Protein AF-A0A415QJR1-F1 (afdb_monomer_lite)

Foldseek 3Di:
DQLVVCCVVPVDDSVVLVVDDPVVVVVSVVVVVVVVVVVCCVVVNPPDDDPFWDWDWDQDPVPRDTDIDTHGDDPPPPD

Sequence (79 aa):
MFLVNVREAFGYTHEQTLNSSYALIMGMLQEYTYMCNERNRILYGDEDEDEGYEWVELVDFTTGEPRRYRKYMDAKSRI

Organism: NCBI:txid544645

Radius of gyration: 24.49 Å; chains: 1; bounding box: 50×19×66 Å

pLDDT: mean 79.86, std 12.76, range [41.09, 93.25]

Secondary structure (DSSP, 8-state):
-HHHHHHHHH---HHHHHTS-HHHHHHHHHHHHHHHHHHHHHHH--SSS-SSEEEEEEE-TTT--EEEEEEEPPGGG--

Structure (mmCIF, N/CA/C/O backbone):
data_AF-A0A415QJR1-F1
#
_entry.id   AF-A0A415QJR1-F1
#
loop_
_atom_site.group_PDB
_atom_site.id
_atom_site.type_symbol
_atom_site.label_atom_id
_atom_site.label_alt_id
_atom_site.label_comp_id
_atom_site.label_asym_id
_atom_site.label_entity_id
_atom_site.label_seq_id
_atom_site.pdbx_PDB_ins_code
_atom_site.Cartn_x
_atom_site.Cartn_y
_atom_site.Cartn_z
_atom_site.occupancy
_atom_site.B_iso_or_equiv
_atom_site.auth_seq_id
_atom_site.auth_comp_id
_atom_site.auth_asym_id
_atom_site.auth_atom_id
_atom_site.pdbx_PDB_model_num
ATOM 1 N N . MET A 1 1 ? 3.631 1.131 6.981 1.00 79.19 1 MET A N 1
ATOM 2 C CA . MET A 1 1 ? 3.049 -0.129 7.505 1.00 79.19 1 MET A CA 1
ATOM 3 C C . MET A 1 1 ? 1.557 0.113 7.699 1.00 79.19 1 MET A C 1
ATOM 5 O O . MET A 1 1 ? 1.228 1.043 8.419 1.00 79.19 1 MET A O 1
ATOM 9 N N . PHE A 1 2 ? 0.670 -0.664 7.065 1.00 83.75 2 PHE A N 1
ATOM 10 C CA . PHE A 1 2 ? -0.781 -0.385 7.001 1.00 83.75 2 PHE A CA 1
ATOM 11 C C . PHE A 1 2 ? -1.426 -0.009 8.351 1.00 83.75 2 PHE A C 1
ATOM 13 O O . PHE A 1 2 ? -2.003 1.067 8.469 1.00 83.75 2 PHE A O 1
ATOM 20 N N . LEU A 1 3 ? -1.271 -0.840 9.388 1.00 87.00 3 LEU A N 1
ATOM 21 C CA . LEU A 1 3 ? -1.919 -0.612 10.691 1.00 87.00 3 LEU A CA 1
ATOM 22 C C . LEU A 1 3 ? -1.429 0.658 11.408 1.00 87.00 3 LEU A C 1
ATOM 24 O O . LEU A 1 3 ? -2.202 1.307 12.107 1.00 87.00 3 LEU A O 1
ATOM 28 N N . VAL A 1 4 ? -0.165 1.039 11.206 1.00 86.31 4 VAL A N 1
ATOM 29 C CA . VAL A 1 4 ? 0.393 2.285 11.754 1.00 86.31 4 VAL A CA 1
ATOM 30 C C . VAL A 1 4 ? -0.237 3.489 11.058 1.00 86.31 4 VAL A C 1
ATOM 32 O O . VAL A 1 4 ? -0.678 4.413 11.729 1.00 86.31 4 VAL A O 1
ATOM 35 N N . ASN A 1 5 ? -0.380 3.430 9.733 1.00 85.06 5 ASN A N 1
ATOM 36 C CA . ASN A 1 5 ? -0.986 4.508 8.956 1.00 85.06 5 ASN A CA 1
ATOM 37 C C . ASN A 1 5 ? -2.468 4.707 9.320 1.00 85.06 5 ASN A C 1
ATOM 39 O O . ASN A 1 5 ? -2.928 5.839 9.427 1.00 85.06 5 ASN A O 1
ATOM 43 N N . VAL A 1 6 ? -3.222 3.625 9.553 1.00 86.25 6 VAL A N 1
ATOM 44 C CA . VAL A 1 6 ? -4.628 3.726 9.992 1.00 86.25 6 VAL A CA 1
ATOM 45 C C . VAL A 1 6 ? -4.725 4.325 11.397 1.00 86.25 6 VAL A C 1
ATOM 47 O O . VAL A 1 6 ? -5.582 5.173 11.650 1.00 86.25 6 VAL A O 1
ATOM 50 N N . ARG A 1 7 ? -3.817 3.935 12.300 1.00 89.12 7 ARG A N 1
ATOM 51 C CA . ARG A 1 7 ? -3.716 4.532 13.635 1.00 89.12 7 ARG A CA 1
ATOM 52 C C . ARG A 1 7 ? -3.399 6.024 13.574 1.00 89.12 7 ARG A C 1
ATOM 54 O O . ARG A 1 7 ? -3.974 6.779 14.346 1.00 89.12 7 ARG A O 1
ATOM 61 N N . GLU A 1 8 ? -2.506 6.453 12.692 1.00 87.69 8 GLU A N 1
ATOM 62 C CA . GLU A 1 8 ? -2.163 7.871 12.531 1.00 87.69 8 GLU A CA 1
ATOM 63 C C . GLU A 1 8 ? -3.298 8.678 11.887 1.00 87.69 8 GLU A C 1
ATOM 65 O O . GLU A 1 8 ? -3.573 9.790 12.327 1.00 87.69 8 GLU A O 1
ATOM 70 N N . ALA A 1 9 ? -3.999 8.115 10.898 1.00 86.81 9 ALA A N 1
ATOM 71 C CA . ALA A 1 9 ? -5.076 8.805 10.189 1.00 86.81 9 ALA A CA 1
ATOM 72 C C . ALA A 1 9 ? -6.369 8.933 11.015 1.00 86.81 9 ALA A C 1
ATOM 74 O O . ALA A 1 9 ? -7.004 9.986 11.009 1.00 86.81 9 ALA A O 1
ATOM 75 N N . PHE A 1 10 ? -6.767 7.870 11.723 1.00 86.50 10 PHE A N 1
ATOM 76 C CA . PHE A 1 10 ? -8.054 7.803 12.433 1.00 86.50 10 PHE A CA 1
ATOM 77 C C . PHE A 1 10 ? -7.930 7.731 13.958 1.00 86.50 10 PHE A C 1
ATOM 79 O O . PHE A 1 10 ? -8.939 7.785 14.659 1.00 86.50 10 PHE A O 1
ATOM 86 N N . GLY A 1 11 ? -6.721 7.573 14.499 1.00 90.06 11 GLY A N 1
ATOM 87 C CA . GLY A 1 11 ? -6.510 7.369 15.935 1.00 90.06 11 GLY A CA 1
ATOM 88 C C . GLY A 1 11 ? -6.883 5.968 16.427 1.00 90.06 11 GLY A C 1
ATOM 89 O O . GLY A 1 11 ? -6.918 5.736 17.635 1.00 90.06 11 GLY A O 1
ATOM 90 N N . TYR A 1 12 ? -7.175 5.027 15.525 1.00 90.44 12 TYR A N 1
ATOM 91 C CA . TYR A 1 12 ? -7.634 3.689 15.894 1.00 90.44 12 TYR A CA 1
ATOM 92 C C . TYR A 1 12 ? -6.516 2.820 16.458 1.00 90.44 12 TYR A C 1
ATOM 94 O O . TYR A 1 12 ? -5.368 2.850 16.012 1.00 90.44 12 TYR A O 1
ATOM 102 N N . THR A 1 13 ? -6.864 1.980 17.431 1.00 91.25 13 THR A N 1
ATOM 103 C CA . THR A 1 13 ? -5.980 0.889 17.835 1.00 91.25 13 THR A CA 1
ATOM 104 C C . THR A 1 13 ? -5.907 -0.167 16.728 1.00 91.25 13 THR A C 1
ATOM 106 O O . THR A 1 13 ? -6.737 -0.223 15.815 1.00 91.25 13 THR A O 1
ATOM 109 N N . HIS A 1 14 ? -4.902 -1.038 16.805 1.00 88.81 14 HIS A N 1
ATOM 110 C CA . HIS A 1 14 ? -4.729 -2.112 15.825 1.00 88.81 14 HIS A CA 1
ATOM 111 C C . HIS A 1 14 ? -5.947 -3.050 15.825 1.00 88.81 14 HIS A C 1
ATOM 113 O O . HIS A 1 14 ? -6.443 -3.427 14.769 1.00 88.81 14 HIS A O 1
ATOM 119 N N . GLU A 1 15 ? -6.481 -3.356 17.006 1.00 91.31 15 GLU A N 1
ATOM 120 C CA . GLU A 1 15 ? -7.658 -4.209 17.169 1.00 91.31 15 GLU A CA 1
ATOM 121 C C . GLU A 1 15 ? -8.937 -3.550 16.629 1.00 91.31 15 GLU A C 1
ATOM 123 O O . GLU A 1 15 ? -9.729 -4.196 15.948 1.00 91.31 15 GLU A O 1
ATOM 128 N N . GLN A 1 16 ? -9.113 -2.241 16.841 1.00 90.62 16 GLN A N 1
ATOM 129 C CA . GLN A 1 16 ? -10.229 -1.483 16.262 1.00 90.62 16 GLN A CA 1
ATOM 130 C C . GLN A 1 16 ? -10.156 -1.420 14.734 1.00 90.62 16 GLN A C 1
ATOM 132 O O . GLN A 1 16 ? -11.177 -1.516 14.058 1.00 90.62 16 GLN A O 1
ATOM 137 N N . THR A 1 17 ? -8.947 -1.302 14.185 1.00 88.94 17 THR A N 1
ATOM 138 C CA . THR A 1 17 ? -8.724 -1.326 12.734 1.00 88.94 17 THR A CA 1
ATOM 139 C C . THR A 1 17 ? -9.132 -2.671 12.135 1.00 88.94 17 THR A C 1
ATOM 141 O O . THR A 1 17 ? -9.792 -2.708 11.103 1.00 88.94 17 THR A O 1
ATOM 144 N N . LEU A 1 18 ? -8.792 -3.781 12.795 1.00 89.31 18 LEU A N 1
ATOM 145 C CA . LEU A 1 18 ? -9.146 -5.127 12.333 1.00 89.31 18 LEU A CA 1
ATOM 146 C C . LEU A 1 18 ? -10.639 -5.444 12.500 1.00 89.31 18 LEU A C 1
ATOM 148 O O . LEU A 1 18 ? -11.201 -6.164 11.682 1.00 89.31 18 LEU A O 1
ATOM 152 N N . ASN A 1 19 ? -11.282 -4.871 13.519 1.00 93.25 19 ASN A N 1
ATOM 153 C CA . ASN A 1 19 ? -12.725 -4.976 13.750 1.00 93.25 19 ASN A CA 1
ATOM 154 C C . ASN A 1 19 ? -13.548 -3.931 12.973 1.00 93.25 19 ASN A C 1
ATOM 156 O O . ASN A 1 19 ? -14.762 -3.830 13.161 1.00 93.25 19 ASN A O 1
ATOM 160 N N . SER A 1 20 ? -12.909 -3.127 12.122 1.00 90.31 20 SER A N 1
ATOM 161 C CA . SER A 1 20 ? -13.604 -2.142 11.297 1.00 90.31 20 SER A CA 1
ATOM 162 C C . SER A 1 20 ? -14.401 -2.804 10.175 1.00 90.31 20 SER A C 1
ATOM 164 O O . SER A 1 20 ? -14.166 -3.950 9.794 1.00 90.31 20 SER A O 1
ATOM 166 N N . SER A 1 21 ? -15.350 -2.057 9.604 1.00 92.94 21 SER A N 1
ATOM 167 C CA . SER A 1 21 ? -16.103 -2.542 8.446 1.00 92.94 21 SER A CA 1
ATOM 168 C C . SER A 1 21 ? -15.169 -2.916 7.288 1.00 92.94 21 SER A C 1
ATOM 170 O O . SER A 1 21 ? -14.176 -2.231 7.028 1.00 92.94 21 SER A O 1
ATOM 172 N N . TYR A 1 22 ? -15.521 -3.973 6.555 1.00 90.56 22 TYR A N 1
ATOM 173 C CA . TYR A 1 22 ? -14.736 -4.448 5.413 1.00 90.56 22 TYR A CA 1
ATOM 174 C C . TYR A 1 22 ? -14.478 -3.344 4.374 1.00 90.56 22 TYR A C 1
ATOM 176 O O . TYR A 1 22 ? -13.367 -3.219 3.867 1.00 90.56 22 TYR A O 1
ATOM 184 N N . ALA A 1 23 ? -15.476 -2.491 4.117 1.00 91.50 23 ALA A N 1
ATOM 185 C CA . ALA A 1 23 ? -15.348 -1.357 3.205 1.00 91.50 23 ALA A CA 1
ATOM 186 C C . ALA A 1 23 ? -14.252 -0.367 3.642 1.00 91.50 23 ALA A C 1
ATOM 188 O O . ALA A 1 23 ? -13.471 0.088 2.810 1.00 91.50 23 ALA A O 1
ATOM 189 N N . LEU A 1 24 ? -14.155 -0.075 4.946 1.00 88.06 24 LEU A N 1
ATOM 190 C CA . LEU A 1 24 ? -13.135 0.829 5.482 1.00 88.06 24 LEU A CA 1
ATOM 191 C C . LEU A 1 24 ? -11.730 0.225 5.362 1.00 88.06 24 LEU A C 1
ATOM 193 O O . LEU A 1 24 ? -10.799 0.908 4.940 1.00 88.06 24 LEU A O 1
ATOM 197 N N . ILE A 1 25 ? -11.584 -1.062 5.688 1.00 90.06 25 ILE A N 1
ATOM 198 C CA . ILE A 1 25 ? -10.305 -1.777 5.564 1.00 90.06 25 ILE A CA 1
ATOM 199 C C . ILE A 1 25 ? -9.841 -1.787 4.102 1.00 90.06 25 ILE A C 1
ATOM 201 O O . ILE A 1 25 ? -8.683 -1.479 3.823 1.00 90.06 25 ILE A O 1
ATOM 205 N N . MET A 1 26 ? -10.748 -2.086 3.168 1.00 91.62 26 MET A N 1
ATOM 206 C CA . MET A 1 26 ? -10.456 -2.102 1.733 1.00 91.62 26 MET A CA 1
ATOM 207 C C . MET A 1 26 ? -10.034 -0.731 1.202 1.00 91.62 26 MET A C 1
ATOM 209 O O . MET A 1 26 ? -9.019 -0.645 0.513 1.00 91.62 26 MET A O 1
ATOM 213 N N . GLY A 1 27 ? -10.757 0.337 1.558 1.00 91.44 27 GLY A N 1
ATOM 214 C CA . GLY A 1 27 ? -10.388 1.697 1.156 1.00 91.44 27 GLY A CA 1
ATOM 215 C C . GLY A 1 27 ? -8.982 2.069 1.630 1.00 91.44 27 GLY A C 1
ATOM 216 O O . GLY A 1 27 ? -8.163 2.552 0.854 1.00 91.44 27 GLY A O 1
ATOM 217 N N . MET A 1 28 ? -8.646 1.734 2.877 1.00 89.06 28 MET A N 1
ATOM 218 C CA . MET A 1 28 ? -7.321 2.026 3.427 1.00 89.06 28 MET A CA 1
ATOM 219 C C . MET A 1 28 ? -6.198 1.194 2.797 1.00 89.06 28 MET A C 1
ATOM 221 O O . MET A 1 28 ? -5.077 1.681 2.655 1.00 89.06 28 MET A O 1
ATOM 225 N N . LEU A 1 29 ? -6.467 -0.058 2.416 1.00 91.31 29 LEU A N 1
ATOM 226 C CA . LEU A 1 29 ? -5.495 -0.888 1.698 1.00 91.31 29 LEU A CA 1
ATOM 227 C C . LEU A 1 29 ? -5.232 -0.352 0.288 1.00 91.31 29 LEU A C 1
ATOM 229 O O . LEU A 1 29 ? -4.090 -0.391 -0.177 1.00 91.31 29 LEU A O 1
ATOM 233 N N . GLN A 1 30 ? -6.262 0.171 -0.375 1.00 92.56 30 GLN A N 1
ATOM 234 C CA . GLN A 1 30 ? -6.133 0.796 -1.686 1.00 92.56 30 GLN A CA 1
ATOM 235 C C . GLN A 1 30 ? -5.260 2.057 -1.618 1.00 92.56 30 GLN A C 1
ATOM 237 O O . GLN A 1 30 ? -4.298 2.163 -2.377 1.00 92.56 30 GLN A O 1
ATOM 242 N N . GLU A 1 31 ? -5.518 2.950 -0.660 1.00 88.75 31 GLU A N 1
ATOM 243 C CA . GLU A 1 31 ? -4.685 4.140 -0.426 1.00 88.75 31 GLU A CA 1
ATOM 244 C C . GLU A 1 31 ? -3.241 3.771 -0.064 1.00 88.75 31 GLU A C 1
ATOM 246 O O . GLU A 1 31 ? -2.283 4.343 -0.585 1.00 88.75 31 GLU A O 1
ATOM 251 N N . TYR A 1 32 ? -3.058 2.757 0.790 1.00 89.50 32 TYR A N 1
ATOM 252 C CA . TYR A 1 32 ? -1.729 2.245 1.123 1.00 89.50 32 TYR A CA 1
ATOM 253 C C . TYR A 1 32 ? -0.976 1.752 -0.118 1.00 89.50 32 TYR A C 1
ATOM 255 O O . TYR A 1 32 ? 0.198 2.077 -0.299 1.00 89.50 32 TYR A O 1
ATOM 263 N N . THR A 1 33 ? -1.659 1.008 -0.987 1.00 88.88 33 THR A N 1
ATOM 264 C CA . THR A 1 33 ? -1.091 0.507 -2.244 1.00 88.88 33 THR A CA 1
ATOM 265 C C . THR A 1 33 ? -0.715 1.660 -3.170 1.00 88.88 33 THR A C 1
ATOM 267 O O . THR A 1 33 ? 0.393 1.671 -3.701 1.00 88.88 33 THR A O 1
ATOM 270 N N . TYR A 1 34 ? -1.583 2.666 -3.306 1.00 90.19 34 TYR A N 1
ATOM 271 C CA . TYR A 1 34 ? -1.302 3.860 -4.100 1.00 90.19 34 TYR A CA 1
ATOM 272 C C . TYR A 1 34 ? -0.049 4.594 -3.607 1.00 90.19 34 TYR A C 1
ATOM 274 O O . TYR A 1 34 ? 0.856 4.852 -4.394 1.00 90.19 34 TYR A O 1
ATOM 282 N N . MET A 1 35 ? 0.064 4.855 -2.301 1.00 87.88 35 MET A N 1
ATOM 283 C CA . MET A 1 35 ? 1.252 5.500 -1.730 1.00 87.88 35 MET A CA 1
ATOM 284 C C . MET A 1 35 ? 2.528 4.683 -1.950 1.00 87.88 35 MET A C 1
ATOM 286 O O . MET A 1 35 ? 3.586 5.248 -2.223 1.00 87.88 35 MET A O 1
ATOM 290 N N . CYS A 1 36 ? 2.454 3.355 -1.821 1.00 87.06 36 CYS A N 1
ATOM 291 C CA . CYS A 1 36 ? 3.590 2.481 -2.098 1.00 87.06 36 CYS A CA 1
ATOM 292 C C . CYS A 1 36 ? 4.017 2.561 -3.565 1.00 87.06 36 CYS A C 1
ATOM 294 O O . CYS A 1 36 ? 5.213 2.677 -3.830 1.00 87.06 36 CYS A O 1
ATOM 296 N N . ASN A 1 37 ? 3.056 2.542 -4.487 1.00 87.81 37 ASN A N 1
ATOM 297 C CA . ASN A 1 37 ? 3.315 2.642 -5.918 1.00 87.81 37 ASN A CA 1
ATOM 298 C C . ASN A 1 37 ? 3.902 4.006 -6.281 1.00 87.81 37 ASN A C 1
ATOM 300 O O . ASN A 1 37 ? 4.916 4.056 -6.962 1.00 87.81 37 ASN A O 1
ATOM 304 N N . GLU A 1 38 ? 3.345 5.099 -5.760 1.00 87.81 38 GLU A N 1
ATOM 305 C CA . GLU A 1 38 ? 3.855 6.451 -6.005 1.00 87.81 38 GLU A CA 1
ATOM 306 C C . GLU A 1 38 ? 5.275 6.625 -5.455 1.00 87.81 38 GLU A C 1
ATOM 308 O O . GLU A 1 38 ? 6.163 7.138 -6.135 1.00 87.81 38 GLU A O 1
ATOM 313 N N . ARG A 1 39 ? 5.534 6.130 -4.238 1.00 86.62 39 ARG A N 1
ATOM 314 C CA . ARG A 1 39 ? 6.878 6.141 -3.649 1.00 86.62 39 ARG A CA 1
ATOM 315 C C . ARG A 1 39 ? 7.857 5.318 -4.485 1.00 86.62 39 ARG A C 1
ATOM 317 O O . ARG A 1 39 ? 8.997 5.737 -4.661 1.00 86.62 39 ARG A O 1
ATOM 324 N N . ASN A 1 40 ? 7.432 4.153 -4.971 1.00 83.62 40 ASN A N 1
ATOM 325 C CA . ASN A 1 40 ? 8.264 3.311 -5.822 1.00 83.62 40 ASN A CA 1
ATOM 326 C C . ASN A 1 40 ? 8.528 3.984 -7.175 1.00 83.62 40 ASN A C 1
ATOM 328 O O . ASN A 1 40 ? 9.679 4.006 -7.586 1.00 83.62 40 ASN A O 1
ATOM 332 N N . ARG A 1 41 ? 7.528 4.625 -7.790 1.00 83.50 41 ARG A N 1
ATOM 333 C CA . ARG A 1 41 ? 7.688 5.419 -9.016 1.00 83.50 41 ARG A CA 1
ATOM 334 C C . ARG A 1 4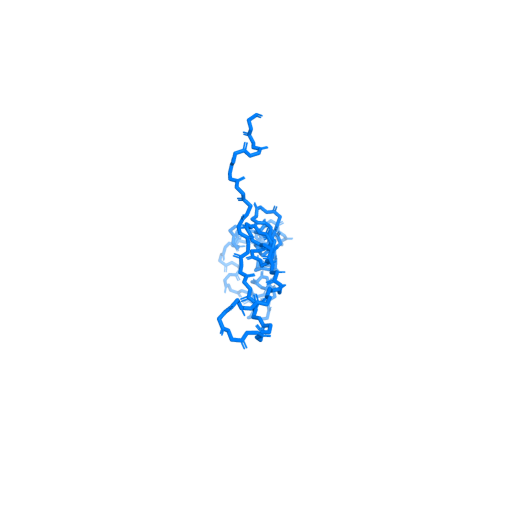1 ? 8.704 6.548 -8.843 1.00 83.50 41 ARG A C 1
ATOM 336 O O . ARG A 1 41 ? 9.523 6.785 -9.717 1.00 83.50 41 ARG A O 1
ATOM 343 N N . ILE A 1 42 ? 8.693 7.234 -7.699 1.00 82.56 42 ILE A N 1
ATOM 344 C CA . ILE A 1 42 ? 9.672 8.294 -7.404 1.00 82.56 42 ILE A CA 1
ATOM 345 C C . ILE A 1 42 ? 11.083 7.724 -7.181 1.00 82.56 42 ILE A C 1
ATOM 347 O O . ILE A 1 42 ? 12.063 8.340 -7.590 1.00 82.56 42 ILE A O 1
ATOM 351 N N . LEU A 1 43 ? 11.204 6.584 -6.493 1.00 77.00 43 LEU A N 1
ATOM 352 C CA . LEU A 1 43 ? 12.498 5.995 -6.121 1.00 77.00 43 LEU A CA 1
ATOM 353 C C . LEU A 1 43 ? 13.179 5.237 -7.261 1.00 77.00 43 LEU A C 1
ATOM 355 O O . LEU A 1 43 ? 14.404 5.261 -7.348 1.00 77.00 43 LEU A O 1
ATOM 359 N N . TYR A 1 44 ? 12.397 4.537 -8.074 1.00 74.75 44 TYR A N 1
ATOM 360 C CA . TYR A 1 44 ? 12.880 3.625 -9.108 1.00 74.75 44 TYR A CA 1
ATOM 361 C C . TYR A 1 44 ? 12.590 4.132 -10.529 1.00 74.75 44 TYR A C 1
ATOM 363 O O . TYR A 1 44 ? 13.022 3.501 -11.485 1.00 74.75 44 TYR A O 1
ATOM 371 N N . GLY A 1 45 ? 11.924 5.287 -10.671 1.00 61.88 45 GLY A N 1
ATOM 372 C CA . GLY A 1 45 ? 11.381 5.732 -11.956 1.00 61.88 45 GLY A CA 1
ATOM 373 C C . GLY A 1 45 ? 10.194 4.864 -12.384 1.00 61.88 45 GLY A C 1
ATOM 374 O O . GLY A 1 45 ? 9.865 3.878 -11.722 1.00 61.88 45 GLY A O 1
ATOM 375 N N . ASP A 1 46 ? 9.532 5.219 -13.487 1.00 62.47 46 ASP A N 1
ATOM 376 C CA . ASP A 1 46 ? 8.797 4.195 -14.232 1.00 62.47 46 ASP A CA 1
ATOM 377 C C . ASP A 1 46 ? 9.861 3.213 -14.745 1.00 62.47 46 ASP A C 1
ATOM 379 O O . ASP A 1 46 ? 10.751 3.605 -15.496 1.00 62.47 46 ASP A O 1
ATOM 383 N N . GLU A 1 47 ? 9.812 1.947 -14.321 1.00 54.94 47 GLU A N 1
ATOM 384 C CA . GLU A 1 47 ? 10.714 0.881 -14.804 1.00 54.94 47 GLU A CA 1
ATOM 385 C C . GLU A 1 47 ? 10.500 0.542 -16.296 1.00 54.94 47 GLU A C 1
ATOM 387 O O . GLU A 1 47 ? 11.046 -0.439 -16.798 1.00 54.94 47 GLU A O 1
ATOM 392 N N . ASP A 1 48 ? 9.743 1.362 -17.022 1.00 56.25 48 ASP A N 1
ATOM 393 C CA . ASP A 1 48 ? 9.441 1.187 -18.426 1.00 56.25 48 ASP A CA 1
ATOM 394 C C . ASP A 1 48 ? 9.901 2.416 -19.224 1.00 56.25 48 ASP A C 1
ATOM 396 O O . ASP A 1 48 ? 9.363 3.513 -19.101 1.00 56.25 48 ASP A O 1
ATOM 400 N N . GLU A 1 49 ? 10.874 2.130 -20.095 1.00 51.00 49 GLU A N 1
ATOM 401 C CA . GLU A 1 49 ? 11.360 2.893 -21.254 1.00 51.00 49 GLU A CA 1
ATOM 402 C C . GLU A 1 49 ? 12.629 3.760 -21.043 1.00 51.00 49 GLU A C 1
ATOM 404 O O . GLU A 1 49 ? 12.609 4.829 -20.450 1.00 51.00 49 GLU A O 1
ATOM 409 N N . ASP A 1 50 ? 13.739 3.287 -21.638 1.00 52.19 50 ASP A N 1
ATOM 410 C CA . ASP A 1 50 ? 14.947 4.033 -22.062 1.00 52.19 50 ASP A CA 1
ATOM 411 C C . ASP A 1 50 ? 16.263 4.016 -21.257 1.00 52.19 50 ASP A C 1
ATOM 413 O O . ASP A 1 50 ? 17.217 4.695 -21.647 1.00 52.19 50 ASP A O 1
ATOM 417 N N . GLU A 1 51 ? 16.468 3.146 -20.266 1.00 58.66 51 GLU A N 1
ATOM 418 C CA . GLU A 1 51 ? 17.836 2.940 -19.745 1.00 58.66 51 GLU A CA 1
ATOM 419 C C . GLU A 1 51 ? 18.623 1.874 -20.527 1.00 58.66 51 GLU A C 1
ATOM 421 O O . GLU A 1 51 ? 18.868 0.755 -20.079 1.00 58.66 51 GLU A O 1
ATOM 426 N N . GLY A 1 52 ? 19.085 2.257 -21.724 1.00 58.12 52 GLY A N 1
ATOM 427 C CA . GLY A 1 52 ? 20.348 1.728 -22.252 1.00 58.12 52 GLY A CA 1
ATOM 428 C C . GLY A 1 52 ? 20.410 1.408 -23.739 1.00 58.12 52 GLY A C 1
ATOM 429 O O . GLY A 1 52 ? 21.501 1.079 -24.211 1.00 58.12 52 GLY A O 1
ATOM 430 N N . TYR A 1 53 ? 19.305 1.490 -24.487 1.00 60.03 53 TYR A N 1
ATOM 431 C CA . TYR A 1 53 ? 19.333 1.249 -25.929 1.00 6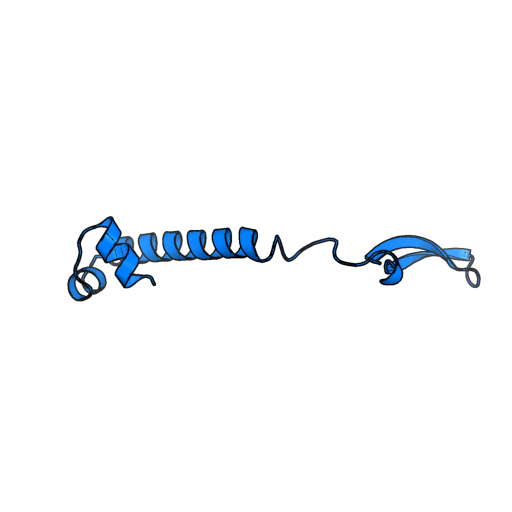0.03 53 TYR A CA 1
ATOM 432 C C . TYR A 1 53 ? 18.322 2.078 -26.725 1.00 60.03 53 TYR A C 1
ATOM 434 O O . TYR A 1 53 ? 17.178 2.240 -26.334 1.00 60.03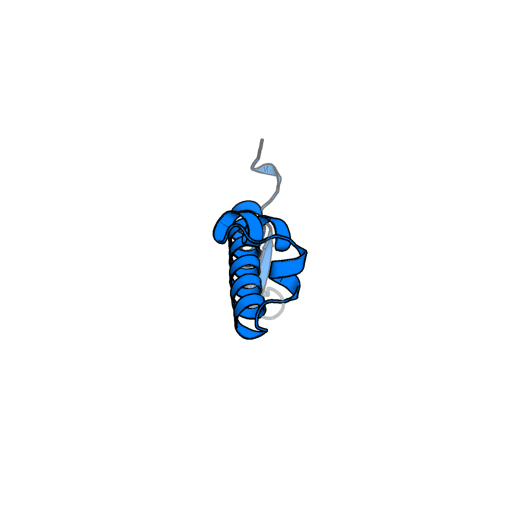 53 TYR A O 1
ATOM 442 N N . GLU A 1 54 ? 18.755 2.540 -27.893 1.00 74.81 54 GLU A N 1
ATOM 443 C CA . GLU A 1 54 ? 17.951 3.242 -28.893 1.00 74.81 54 GLU A CA 1
ATOM 444 C C . GLU A 1 54 ? 17.539 2.243 -29.991 1.00 74.81 54 GLU A C 1
ATOM 446 O O . GLU A 1 54 ? 18.367 1.458 -30.470 1.00 74.81 54 GLU A O 1
ATOM 451 N N . TRP A 1 55 ? 16.271 2.237 -30.412 1.00 78.31 55 TRP A N 1
ATOM 452 C CA . TRP A 1 55 ? 15.852 1.460 -31.584 1.00 78.31 55 TRP A CA 1
ATOM 453 C C . TRP A 1 55 ? 16.276 2.176 -32.865 1.00 78.31 55 TRP A C 1
ATOM 455 O O . TRP A 1 55 ? 15.815 3.280 -33.135 1.00 78.31 55 TRP A O 1
ATOM 465 N N . VAL A 1 56 ? 17.097 1.523 -33.687 1.00 81.56 56 VAL A N 1
ATOM 466 C CA . VAL A 1 56 ? 17.547 2.069 -34.975 1.00 81.56 56 VAL A CA 1
ATOM 467 C C . VAL A 1 56 ? 17.171 1.112 -36.099 1.00 81.56 56 VAL A C 1
ATOM 469 O O . VAL A 1 56 ? 17.359 -0.101 -35.995 1.00 81.56 56 VAL A O 1
ATOM 472 N N . GLU A 1 57 ? 16.625 1.655 -37.180 1.00 84.25 57 GLU A N 1
ATOM 473 C CA . GLU A 1 57 ? 16.333 0.912 -38.403 1.00 84.25 57 GLU A CA 1
ATOM 474 C C . GLU A 1 57 ? 17.555 0.976 -39.323 1.00 84.25 57 GLU A C 1
ATOM 476 O O . GLU A 1 57 ? 17.990 2.058 -39.719 1.00 84.25 57 GLU A O 1
ATOM 481 N N . LEU A 1 58 ? 18.149 -0.181 -39.622 1.00 83.25 58 LEU A N 1
ATOM 482 C CA . LEU A 1 58 ? 19.245 -0.289 -40.582 1.00 83.25 58 LEU A CA 1
ATOM 483 C C . LEU A 1 58 ? 18.874 -1.268 -41.686 1.00 83.25 58 LEU A C 1
ATOM 485 O O . LEU A 1 58 ? 18.242 -2.299 -41.450 1.00 83.25 58 LEU A O 1
ATOM 489 N N . VAL A 1 59 ? 19.326 -0.949 -42.893 1.00 83.50 59 VAL A N 1
ATOM 490 C CA . VAL A 1 59 ? 19.258 -1.856 -44.035 1.00 83.50 59 VAL A CA 1
ATOM 491 C C . VAL A 1 59 ? 20.251 -2.989 -43.805 1.00 83.50 59 VAL A C 1
ATOM 493 O O . VAL A 1 59 ? 21.440 -2.753 -43.585 1.00 83.50 59 VAL A O 1
ATOM 496 N N . ASP A 1 60 ? 19.760 -4.223 -43.832 1.00 79.12 60 ASP A N 1
ATOM 497 C CA . ASP A 1 60 ? 20.605 -5.408 -43.758 1.00 79.12 60 ASP A CA 1
ATOM 498 C C . ASP A 1 60 ? 21.438 -5.507 -45.044 1.00 79.12 60 ASP A C 1
ATOM 500 O O . ASP A 1 60 ? 20.901 -5.595 -46.147 1.00 79.12 60 ASP A O 1
ATOM 504 N N . PHE A 1 61 ? 22.765 -5.483 -44.918 1.00 79.38 61 PHE A N 1
ATOM 505 C CA . PHE A 1 61 ? 23.678 -5.507 -46.066 1.00 79.38 61 PHE A CA 1
ATOM 506 C C . PHE A 1 61 ? 23.605 -6.806 -46.881 1.00 79.38 61 PHE A C 1
ATOM 508 O O . PHE A 1 61 ? 24.097 -6.841 -48.007 1.00 79.38 61 PHE A O 1
ATOM 515 N N . THR A 1 62 ? 23.020 -7.871 -46.325 1.00 82.44 62 THR A N 1
ATOM 516 C CA . THR A 1 62 ? 22.889 -9.165 -47.006 1.00 82.44 62 THR A CA 1
ATOM 517 C C 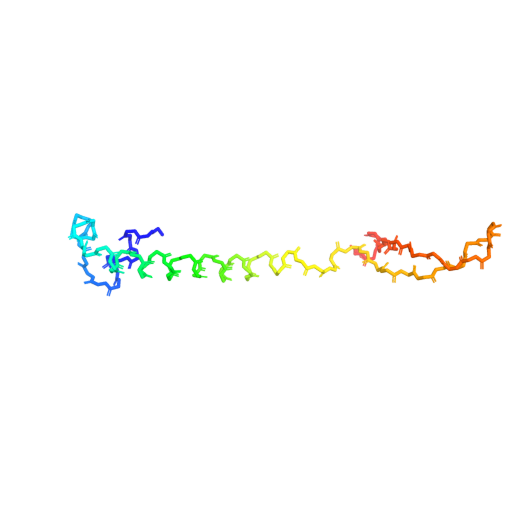. THR A 1 62 ? 21.581 -9.304 -47.774 1.00 82.44 62 THR A C 1
ATOM 519 O O . THR A 1 62 ? 21.580 -9.887 -48.857 1.00 82.44 62 THR A O 1
ATOM 522 N N . THR A 1 63 ? 20.481 -8.761 -47.249 1.00 81.19 63 THR A N 1
ATOM 523 C CA . THR A 1 63 ? 19.143 -8.911 -47.846 1.00 81.19 63 THR A CA 1
ATOM 524 C C . THR A 1 63 ? 18.613 -7.632 -48.487 1.00 81.19 63 THR A C 1
ATOM 526 O O . THR A 1 63 ? 17.705 -7.702 -49.309 1.00 81.19 63 THR A O 1
ATOM 529 N N . GLY A 1 64 ? 19.172 -6.466 -48.150 1.00 81.06 64 GLY A N 1
ATOM 530 C CA . GLY A 1 64 ? 18.699 -5.159 -48.612 1.00 81.06 64 GLY A CA 1
ATOM 531 C C . GLY A 1 64 ? 17.394 -4.698 -47.955 1.00 81.06 64 GLY A C 1
ATOM 532 O O . GLY A 1 64 ? 16.878 -3.639 -48.309 1.00 81.06 64 GLY A O 1
ATOM 533 N N . GLU A 1 65 ? 16.860 -5.462 -47.001 1.00 84.00 65 GLU A N 1
ATOM 534 C CA . GLU A 1 65 ? 15.614 -5.143 -46.305 1.00 84.00 65 GLU A CA 1
ATOM 535 C C . GLU A 1 65 ? 15.879 -4.364 -45.006 1.00 84.00 65 GLU A C 1
ATOM 537 O O . GLU A 1 65 ? 16.881 -4.613 -44.321 1.00 84.00 65 GLU A O 1
ATOM 542 N N . PRO A 1 66 ? 14.990 -3.427 -44.629 1.00 82.44 66 PRO A N 1
ATOM 543 C CA . PRO A 1 66 ? 15.098 -2.730 -43.357 1.00 82.44 66 PRO A CA 1
ATOM 544 C C . PRO A 1 66 ? 14.823 -3.679 -42.185 1.00 82.44 66 PRO A C 1
ATOM 546 O O . PRO A 1 66 ? 13.807 -4.376 -42.140 1.00 82.44 66 PRO A O 1
ATOM 549 N N . ARG A 1 67 ? 15.723 -3.691 -41.198 1.00 83.38 67 ARG A N 1
ATOM 550 C CA . ARG A 1 67 ? 15.566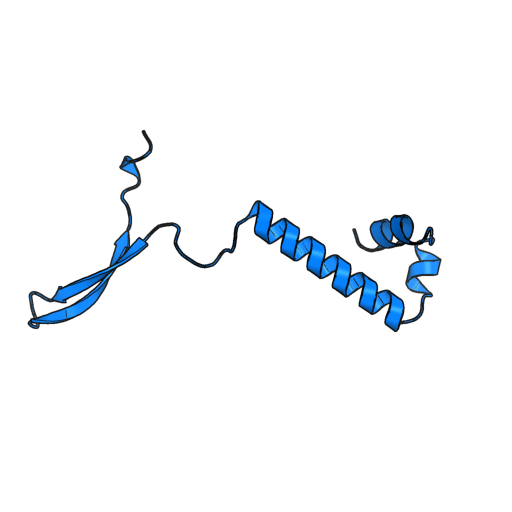 -4.436 -39.942 1.00 83.38 67 ARG A CA 1
ATOM 551 C C . ARG A 1 67 ? 15.813 -3.520 -38.747 1.00 83.38 67 ARG A C 1
ATOM 553 O O . ARG A 1 67 ? 16.660 -2.629 -38.781 1.00 83.38 67 ARG A O 1
ATOM 560 N N . ARG A 1 68 ? 15.063 -3.752 -37.666 1.00 82.62 68 ARG A N 1
ATOM 561 C CA . ARG A 1 68 ? 15.193 -3.006 -36.406 1.00 82.62 68 ARG A CA 1
ATOM 562 C C . ARG A 1 68 ? 16.291 -3.611 -35.532 1.00 82.62 68 ARG A C 1
ATOM 564 O O . ARG A 1 68 ? 16.264 -4.808 -35.249 1.00 82.62 68 ARG A O 1
ATOM 571 N N . TYR A 1 69 ? 17.201 -2.770 -35.053 1.00 78.88 69 TYR A N 1
ATOM 572 C CA . TYR A 1 69 ? 18.300 -3.131 -34.159 1.00 78.88 69 TYR A CA 1
ATOM 573 C C . TYR A 1 69 ? 18.227 -2.332 -32.856 1.00 78.88 69 TYR A C 1
ATOM 575 O O . TYR A 1 69 ? 17.789 -1.183 -32.842 1.00 78.88 69 TYR A O 1
ATOM 583 N N . ARG A 1 70 ? 18.680 -2.944 -31.755 1.00 80.25 70 ARG A N 1
ATOM 584 C CA . ARG A 1 70 ? 18.884 -2.256 -30.472 1.00 80.25 70 ARG A CA 1
ATOM 585 C C . ARG A 1 70 ? 20.314 -1.733 -30.423 1.00 80.25 70 ARG A C 1
ATOM 587 O O . ARG A 1 70 ? 21.254 -2.527 -30.412 1.00 80.25 70 ARG A O 1
ATOM 594 N N . LYS A 1 71 ? 20.478 -0.414 -30.409 1.00 80.38 71 LYS A N 1
ATOM 595 C CA . LYS A 1 71 ? 21.770 0.259 -30.287 1.00 80.38 71 LYS A CA 1
ATOM 596 C C . LYS A 1 71 ? 22.003 0.612 -28.827 1.00 80.38 71 LYS A C 1
ATOM 598 O O . LYS A 1 71 ? 21.381 1.533 -28.314 1.00 80.38 71 LYS A O 1
ATOM 603 N N . TYR A 1 72 ? 22.903 -0.110 -28.172 1.00 75.50 72 TYR A N 1
ATOM 604 C CA . TYR A 1 72 ? 23.281 0.183 -26.793 1.00 75.50 72 TYR A CA 1
ATOM 605 C C . TYR A 1 72 ? 24.223 1.393 -26.737 1.00 75.50 72 TYR A C 1
ATOM 607 O O . TYR A 1 72 ? 25.147 1.489 -27.548 1.00 75.50 72 TY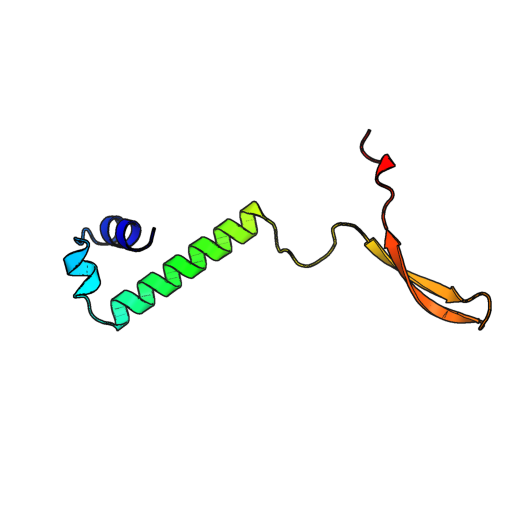R A O 1
ATOM 615 N N . MET A 1 73 ? 23.999 2.316 -25.799 1.00 64.62 73 MET A N 1
ATOM 616 C CA . MET A 1 73 ? 24.924 3.432 -25.561 1.00 64.62 73 MET A CA 1
ATOM 617 C C . MET A 1 73 ? 26.171 2.906 -24.830 1.00 64.62 73 MET A C 1
ATOM 619 O O . MET A 1 73 ? 26.051 2.204 -23.827 1.00 64.62 73 MET A O 1
ATOM 623 N N . ASP A 1 74 ? 27.371 3.209 -25.337 1.00 64.94 74 ASP A N 1
ATOM 624 C CA . ASP A 1 74 ? 28.630 2.758 -24.728 1.00 64.94 74 ASP A CA 1
ATOM 625 C C . ASP A 1 74 ? 28.809 3.373 -23.327 1.00 64.94 74 ASP A C 1
ATOM 627 O O . ASP A 1 74 ? 28.675 4.584 -23.134 1.00 64.94 74 ASP A O 1
ATOM 631 N N . ALA A 1 75 ? 29.163 2.544 -22.343 1.00 58.19 75 ALA A N 1
ATOM 632 C CA . ALA A 1 75 ? 29.330 2.947 -20.944 1.00 58.19 75 ALA A CA 1
ATOM 633 C C . ALA A 1 75 ? 30.524 3.903 -20.716 1.00 58.19 75 ALA A C 1
ATOM 635 O O . ALA A 1 75 ? 30.722 4.398 -19.607 1.00 58.19 75 ALA A O 1
ATOM 636 N N . LYS A 1 76 ? 31.323 4.191 -21.754 1.00 56.44 76 LYS A N 1
ATOM 637 C CA . LYS A 1 76 ? 32.499 5.072 -21.687 1.00 56.44 76 LYS A CA 1
ATOM 638 C C . LYS A 1 76 ? 32.208 6.571 -21.641 1.00 56.44 76 LYS A C 1
ATOM 640 O O . LYS A 1 76 ? 33.142 7.329 -21.409 1.00 56.44 76 LYS A O 1
ATOM 645 N N . SER A 1 77 ? 30.966 7.023 -21.820 1.00 54.09 77 SER A N 1
ATOM 646 C CA . SER A 1 77 ? 30.658 8.465 -21.776 1.00 54.09 77 SER A CA 1
ATOM 647 C C . SER A 1 77 ? 30.448 9.034 -20.358 1.00 54.09 77 SER A C 1
ATOM 649 O O . SER A 1 77 ? 30.055 10.192 -20.231 1.00 54.09 77 SER A O 1
ATOM 651 N N . ARG A 1 78 ? 30.686 8.248 -19.292 1.00 50.78 78 ARG A N 1
ATOM 652 C CA . ARG A 1 78 ? 30.594 8.678 -17.877 1.00 50.78 78 ARG A CA 1
ATOM 653 C C . ARG A 1 78 ? 31.957 8.663 -17.161 1.00 50.78 78 ARG A C 1
ATOM 655 O O . ARG A 1 78 ? 32.069 8.068 -16.090 1.00 50.78 78 ARG A O 1
ATOM 662 N N . ILE A 1 79 ? 32.984 9.290 -17.741 1.00 41.09 79 ILE A N 1
ATOM 663 C CA . ILE A 1 79 ? 34.248 9.613 -17.045 1.00 41.09 79 ILE A CA 1
ATOM 664 C C . ILE A 1 79 ? 34.543 11.097 -17.222 1.00 41.09 79 ILE A C 1
ATOM 666 O O . ILE A 1 79 ? 34.486 11.554 -18.385 1.00 41.09 79 ILE A O 1
#